Protein AF-A0A9P8QGS0-F1 (afdb_monomer_lite)

Organism: Wickerhamomyces pijperi (NCBI:txid599730)

pLDDT: mean 82.83, std 17.2, range [41.72, 98.25]

Radius of gyration: 20.87 Å; chains: 1; bounding box: 35×25×65 Å

Sequence (78 aa):
LQTTAFVKSSSSVQTVINTWEEYCDSSEIQGQNYKDSLLVVQVSELPRAADVEWGGFSYKEIVDMYADDSIKNQKRQI

Structure (mmCIF, N/CA/C/O backbone):
data_AF-A0A9P8QGS0-F1
#
_entry.id   AF-A0A9P8QGS0-F1
#
loop_
_atom_site.group_PDB
_atom_site.id
_atom_site.type_symbol
_atom_site.label_atom_id
_atom_site.label_alt_id
_atom_site.label_comp_id
_atom_site.label_asym_id
_atom_site.label_entity_id
_atom_site.label_seq_id
_atom_site.pdbx_PDB_ins_code
_atom_site.Cartn_x
_atom_site.Cartn_y
_atom_site.Cartn_z
_atom_site.occupancy
_atom_site.B_iso_or_equiv
_atom_site.auth_seq_id
_atom_site.auth_comp_id
_atom_site.auth_asym_id
_atom_site.auth_atom_id
_atom_site.pdbx_PDB_model_num
ATOM 1 N N . LEU A 1 1 ? 3.938 0.595 -12.278 1.00 82.25 1 LEU A N 1
ATOM 2 C CA . LEU A 1 1 ? 3.638 -0.121 -11.017 1.00 82.25 1 LEU A CA 1
ATOM 3 C C . LEU A 1 1 ? 2.232 0.265 -10.589 1.00 82.25 1 LEU A C 1
ATOM 5 O O . LEU A 1 1 ? 1.960 1.457 -10.592 1.00 82.25 1 LEU A O 1
ATOM 9 N N . GLN A 1 2 ?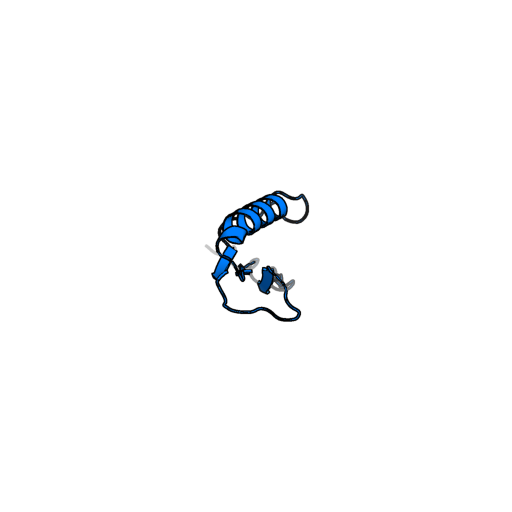 1.364 -0.693 -10.269 1.00 90.06 2 GLN A N 1
ATOM 10 C CA . GLN A 1 2 ? 0.057 -0.438 -9.647 1.00 90.06 2 GLN A CA 1
ATOM 11 C C . GLN A 1 2 ? 0.033 -1.134 -8.290 1.00 90.06 2 GLN A C 1
ATOM 13 O O . GLN A 1 2 ? 0.347 -2.325 -8.219 1.00 90.06 2 GLN A O 1
ATOM 18 N N . THR A 1 3 ? -0.373 -0.412 -7.250 1.00 95.19 3 THR A N 1
ATOM 19 C CA . THR A 1 3 ? -0.432 -0.916 -5.875 1.00 95.19 3 THR A CA 1
ATOM 20 C C . THR A 1 3 ? -1.863 -0.838 -5.361 1.00 95.19 3 THR A C 1
ATOM 22 O O . THR A 1 3 ? -2.600 0.103 -5.649 1.00 95.19 3 THR A O 1
ATOM 25 N N . THR A 1 4 ? -2.286 -1.837 -4.600 1.00 97.56 4 THR A N 1
ATOM 26 C CA . THR A 1 4 ? -3.573 -1.857 -3.908 1.00 97.56 4 THR A CA 1
ATOM 27 C C . THR A 1 4 ? -3.344 -2.150 -2.435 1.00 97.56 4 THR A C 1
ATOM 29 O O . THR A 1 4 ? -2.662 -3.113 -2.094 1.00 97.56 4 THR A O 1
ATOM 32 N N . ALA A 1 5 ? -3.920 -1.325 -1.568 1.00 97.88 5 ALA A N 1
ATOM 33 C CA . ALA A 1 5 ? -3.943 -1.544 -0.132 1.00 97.88 5 ALA A CA 1
ATOM 34 C C . ALA A 1 5 ? -5.367 -1.894 0.303 1.00 97.88 5 ALA A C 1
ATOM 36 O O . ALA A 1 5 ? -6.304 -1.123 0.087 1.00 97.88 5 ALA A O 1
ATOM 37 N N . PHE A 1 6 ? -5.526 -3.051 0.928 1.00 98.25 6 PHE A N 1
ATOM 38 C CA . PHE A 1 6 ? -6.770 -3.476 1.550 1.00 98.25 6 PHE A CA 1
ATOM 39 C C . PHE A 1 6 ? -6.726 -3.102 3.025 1.00 98.25 6 PHE A C 1
ATOM 41 O O . PHE A 1 6 ? -5.782 -3.467 3.721 1.00 98.25 6 PHE A O 1
ATOM 48 N N . VAL A 1 7 ? -7.730 -2.374 3.509 1.00 98.25 7 VAL A N 1
ATOM 49 C CA . VAL A 1 7 ? -7.798 -1.902 4.898 1.00 98.25 7 VAL A CA 1
ATOM 50 C C . VAL A 1 7 ? -9.051 -2.419 5.585 1.00 98.25 7 VAL A C 1
ATOM 52 O O . VAL A 1 7 ? -10.139 -2.391 5.011 1.00 98.25 7 VAL A O 1
ATOM 55 N N . LYS A 1 8 ? -8.922 -2.859 6.839 1.00 96.94 8 LYS A N 1
ATOM 56 C CA . LYS A 1 8 ? -10.077 -3.300 7.639 1.00 96.94 8 LYS A CA 1
ATOM 57 C C . LYS A 1 8 ? -10.888 -2.126 8.206 1.00 96.94 8 LYS A C 1
ATOM 59 O O . LYS A 1 8 ? -12.104 -2.213 8.363 1.00 96.94 8 LYS A O 1
ATOM 64 N N . SER A 1 9 ? -10.223 -1.004 8.488 1.00 96.00 9 SER A N 1
ATOM 65 C CA . SER A 1 9 ? -10.829 0.206 9.054 1.00 96.00 9 SER A CA 1
ATOM 66 C C . SER A 1 9 ? -10.500 1.439 8.219 1.00 96.00 9 SER A C 1
ATOM 68 O O . SER A 1 9 ? -9.361 1.624 7.786 1.00 96.00 9 SER A O 1
ATOM 70 N N . SER A 1 10 ? -11.477 2.333 8.060 1.00 95.31 10 SER A N 1
ATOM 71 C CA . SER A 1 10 ? -11.283 3.631 7.405 1.00 95.31 10 SER A CA 1
ATOM 72 C C . SER A 1 10 ? -10.301 4.535 8.158 1.00 95.31 10 SER A C 1
ATOM 74 O O . SER A 1 10 ? -9.660 5.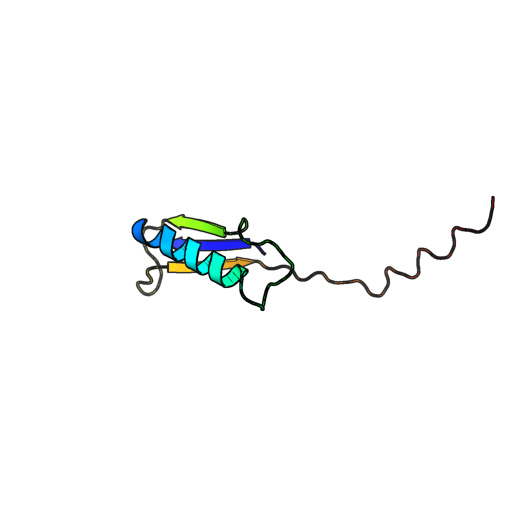388 7.548 1.00 95.31 10 SER A O 1
ATOM 76 N N . SER A 1 11 ? -10.107 4.312 9.463 1.00 96.38 11 SER A N 1
ATOM 77 C CA . SER A 1 11 ? -9.106 5.031 10.263 1.00 96.38 11 SER A CA 1
ATOM 78 C C . SER A 1 11 ? -7.670 4.800 9.783 1.00 96.38 11 SER A C 1
ATOM 80 O O . SER A 1 11 ? -6.810 5.638 10.030 1.00 96.38 11 SER A O 1
ATOM 82 N N . SER A 1 12 ? -7.408 3.688 9.092 1.00 96.12 12 SER A N 1
ATOM 83 C CA . SER A 1 12 ? -6.073 3.327 8.600 1.00 96.12 12 SER A CA 1
ATOM 84 C C . SER A 1 12 ? -5.741 3.955 7.244 1.00 96.12 12 SER A C 1
ATOM 86 O O . SER A 1 12 ? -4.591 3.893 6.814 1.00 96.12 12 SER A O 1
ATOM 88 N N . VAL A 1 13 ? -6.717 4.571 6.563 1.00 96.25 13 VAL A N 1
ATOM 89 C CA . VAL A 1 13 ? -6.551 5.098 5.195 1.00 96.25 13 VAL A CA 1
ATOM 90 C C . VAL A 1 13 ? -5.440 6.142 5.128 1.00 96.25 13 VAL A C 1
ATOM 92 O O 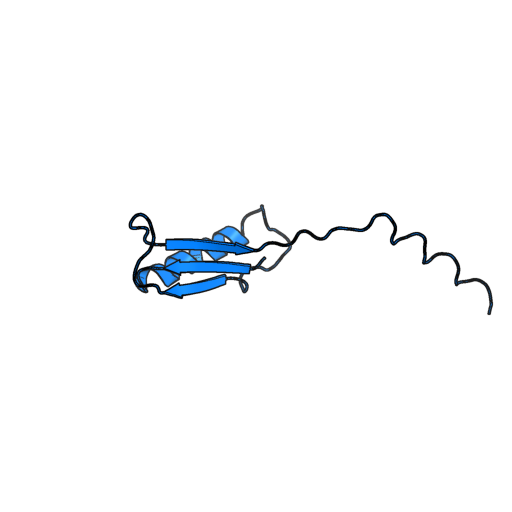. VAL A 1 13 ? -4.557 6.031 4.282 1.00 96.25 13 VAL A O 1
ATOM 95 N N . GLN A 1 14 ? -5.433 7.121 6.038 1.00 97.12 14 GLN A N 1
ATOM 96 C CA . GLN A 1 14 ? -4.411 8.171 6.019 1.00 97.12 14 GLN A CA 1
ATOM 97 C C . GLN A 1 14 ? -3.013 7.611 6.300 1.00 97.12 14 GLN A C 1
ATOM 99 O O . GLN A 1 14 ? -2.046 8.021 5.666 1.00 97.12 14 GLN A O 1
ATOM 104 N N . THR A 1 15 ? -2.905 6.648 7.218 1.00 96.94 15 THR A N 1
ATOM 105 C CA . THR A 1 15 ? -1.636 5.973 7.513 1.00 96.94 15 THR A CA 1
ATOM 106 C C . THR A 1 15 ? -1.099 5.259 6.276 1.00 96.94 15 THR A C 1
ATOM 108 O O . THR A 1 15 ? 0.064 5.435 5.941 1.00 96.94 15 THR A O 1
ATOM 111 N N . VAL A 1 16 ? -1.951 4.520 5.561 1.00 97.25 16 VAL A N 1
ATOM 112 C CA . VAL A 1 16 ? -1.587 3.814 4.322 1.00 97.25 16 VAL A CA 1
ATOM 113 C C . VAL A 1 16 ? -1.111 4.775 3.234 1.00 97.25 16 VAL A C 1
ATOM 115 O O . VAL A 1 16 ? -0.096 4.501 2.599 1.00 97.25 16 VAL A O 1
ATOM 118 N N . ILE A 1 17 ? -1.808 5.898 3.037 1.00 95.56 17 ILE A N 1
ATOM 119 C CA . ILE A 1 17 ? -1.416 6.920 2.055 1.00 95.56 17 ILE A CA 1
ATOM 120 C C . ILE A 1 17 ? -0.029 7.469 2.393 1.00 95.56 17 ILE A C 1
ATOM 122 O O . ILE A 1 17 ? 0.860 7.420 1.549 1.00 95.56 17 ILE A O 1
ATOM 126 N N . ASN A 1 18 ? 0.183 7.901 3.638 1.00 95.69 18 ASN A N 1
ATOM 127 C CA . ASN A 1 18 ? 1.466 8.458 4.064 1.00 95.69 18 ASN A CA 1
ATOM 128 C C . ASN A 1 18 ? 2.601 7.434 3.910 1.00 95.69 18 ASN A C 1
ATOM 130 O O . ASN A 1 18 ? 3.659 7.759 3.385 1.00 95.69 18 ASN A O 1
ATOM 134 N N . THR A 1 19 ? 2.371 6.176 4.304 1.00 95.06 19 THR A N 1
ATOM 135 C CA . THR A 1 19 ? 3.360 5.100 4.139 1.00 95.06 19 THR A CA 1
ATOM 136 C C . THR A 1 19 ? 3.705 4.856 2.668 1.00 95.06 19 THR A C 1
ATOM 138 O O . THR A 1 19 ? 4.867 4.620 2.344 1.00 95.06 19 THR A O 1
ATOM 141 N N . TRP A 1 20 ? 2.726 4.922 1.761 1.00 93.62 20 TRP A N 1
ATOM 142 C CA . TRP A 1 20 ? 2.980 4.786 0.326 1.00 93.62 20 TRP A CA 1
ATOM 143 C C . TRP A 1 20 ? 3.753 5.974 -0.249 1.00 93.62 20 TRP A C 1
ATOM 145 O O . TRP A 1 20 ? 4.668 5.777 -1.048 1.00 93.62 20 TRP A O 1
ATOM 155 N N . GLU A 1 21 ? 3.413 7.196 0.158 1.00 92.12 21 GLU A N 1
ATOM 156 C CA . GLU A 1 21 ? 4.125 8.406 -0.261 1.00 92.12 21 GLU A CA 1
ATOM 157 C C . GLU A 1 21 ? 5.586 8.376 0.195 1.00 92.12 21 GLU A C 1
ATOM 159 O O . GLU A 1 21 ? 6.480 8.585 -0.625 1.00 92.12 21 GLU A O 1
ATOM 164 N N . GLU A 1 22 ? 5.836 8.020 1.458 1.00 92.06 22 GLU A N 1
ATOM 165 C CA . GLU A 1 22 ? 7.185 7.842 2.007 1.00 92.06 22 GLU A CA 1
ATOM 166 C C . GLU A 1 22 ? 7.967 6.755 1.255 1.00 92.06 22 GLU A C 1
ATOM 168 O O . GLU A 1 22 ? 9.147 6.933 0.948 1.00 92.06 22 GLU A O 1
ATOM 173 N N . TYR A 1 23 ? 7.311 5.643 0.905 1.00 89.94 23 TYR A N 1
ATOM 174 C CA . TYR A 1 23 ? 7.916 4.589 0.090 1.00 89.94 23 TYR A CA 1
ATOM 175 C C . TYR A 1 23 ? 8.271 5.083 -1.322 1.00 89.94 23 TYR A C 1
ATOM 177 O O . TYR A 1 23 ? 9.377 4.822 -1.797 1.00 89.94 23 TYR A O 1
ATOM 185 N N . CYS A 1 24 ? 7.383 5.837 -1.978 1.00 88.44 24 CYS A N 1
ATOM 186 C CA . CYS A 1 24 ? 7.637 6.426 -3.298 1.00 88.44 24 CYS A CA 1
ATOM 187 C C . CYS A 1 24 ? 8.781 7.445 -3.288 1.00 88.44 24 CYS A C 1
ATOM 189 O O . CYS A 1 24 ? 9.516 7.545 -4.269 1.00 88.44 24 CYS A O 1
ATOM 191 N N . ASP A 1 25 ? 8.928 8.193 -2.196 1.00 86.75 25 ASP A N 1
ATOM 192 C CA . ASP A 1 25 ? 9.987 9.191 -2.029 1.00 86.75 25 ASP A CA 1
ATOM 193 C C . ASP A 1 25 ? 11.344 8.559 -1.651 1.00 86.75 25 ASP A C 1
ATOM 195 O O . ASP A 1 25 ? 12.379 9.233 -1.673 1.00 86.75 25 ASP A O 1
ATOM 199 N N . SER A 1 26 ? 11.371 7.255 -1.351 1.00 83.31 26 SER A N 1
ATOM 200 C CA . SER A 1 26 ? 12.600 6.520 -1.052 1.00 83.31 26 SER A CA 1
ATOM 201 C C . SER A 1 26 ? 13.489 6.310 -2.290 1.00 83.31 26 SER A C 1
ATOM 203 O O . SER A 1 26 ? 13.041 6.248 -3.437 1.00 83.31 26 SER A O 1
ATOM 205 N N . SER A 1 27 ? 14.800 6.176 -2.059 1.00 61.41 27 SER A N 1
ATOM 206 C CA . SER A 1 27 ? 15.832 6.072 -3.104 1.00 61.41 27 SER A CA 1
ATOM 207 C C . SER A 1 27 ? 15.689 4.870 -4.049 1.00 61.41 27 SER A C 1
ATOM 209 O O . SER A 1 27 ? 16.344 4.840 -5.087 1.00 61.41 27 SER A O 1
ATOM 211 N N . GLU A 1 28 ? 14.852 3.886 -3.717 1.00 65.12 28 GLU A N 1
ATOM 212 C CA . GLU A 1 28 ? 14.669 2.658 -4.503 1.00 65.12 28 GLU A CA 1
ATOM 213 C C . GLU A 1 28 ? 13.824 2.859 -5.769 1.00 65.12 28 GLU A C 1
ATOM 215 O O . GLU A 1 28 ? 13.847 2.016 -6.666 1.00 65.12 28 GLU A O 1
ATOM 220 N N . ILE A 1 29 ? 13.093 3.973 -5.862 1.00 66.88 29 ILE A N 1
ATOM 221 C CA . ILE A 1 29 ? 12.088 4.196 -6.912 1.00 66.88 29 ILE A CA 1
ATOM 222 C C . ILE A 1 29 ? 12.226 5.564 -7.597 1.00 66.88 29 ILE A C 1
ATOM 224 O O . ILE A 1 29 ? 11.359 5.994 -8.364 1.00 66.88 29 ILE A O 1
ATOM 228 N N . GLN A 1 30 ? 13.352 6.241 -7.356 1.00 58.28 30 GLN A N 1
ATOM 229 C CA . GLN A 1 30 ? 13.650 7.552 -7.920 1.00 58.28 30 GLN A CA 1
ATOM 230 C C . GLN A 1 30 ? 13.600 7.531 -9.454 1.00 58.28 30 GLN A C 1
ATOM 232 O O . GLN A 1 30 ? 14.292 6.759 -10.113 1.00 58.28 30 GLN A O 1
ATOM 237 N N . GLY A 1 31 ? 12.777 8.418 -10.021 1.00 60.97 31 GLY A N 1
ATOM 238 C CA . GLY A 1 31 ? 12.639 8.616 -11.466 1.00 60.97 31 GLY A CA 1
ATOM 239 C C . GLY A 1 31 ? 11.278 8.229 -12.047 1.00 60.97 31 GLY A C 1
ATOM 240 O O . GLY A 1 31 ? 11.000 8.595 -13.186 1.00 60.97 31 GLY A O 1
ATOM 241 N N . GLN A 1 32 ? 10.405 7.559 -11.285 1.00 64.94 32 GLN A N 1
ATOM 242 C CA . GLN A 1 32 ? 9.024 7.289 -11.700 1.00 64.94 32 GLN A CA 1
ATOM 243 C C . GLN A 1 32 ? 8.025 7.811 -10.663 1.00 64.94 32 GLN A C 1
ATOM 245 O O . GLN A 1 32 ? 8.126 7.509 -9.479 1.00 64.94 32 GLN A O 1
ATOM 250 N N . ASN A 1 33 ? 7.052 8.614 -11.106 1.00 73.75 33 ASN A N 1
ATOM 251 C CA . ASN A 1 33 ? 6.004 9.122 -10.224 1.00 73.75 33 ASN A CA 1
ATOM 252 C C . ASN A 1 33 ? 4.913 8.056 -10.048 1.00 73.75 33 ASN A C 1
ATOM 254 O O . ASN A 1 33 ? 4.036 7.910 -10.898 1.00 73.75 33 ASN A O 1
ATOM 258 N N . TYR A 1 34 ? 4.988 7.297 -8.955 1.00 83.38 34 TYR A N 1
ATOM 259 C CA . TYR A 1 34 ? 4.003 6.270 -8.601 1.00 83.38 34 TYR A CA 1
ATOM 260 C C . TYR A 1 34 ? 3.035 6.703 -7.494 1.00 83.38 34 TYR A C 1
ATOM 262 O O . TYR A 1 34 ? 2.250 5.885 -7.016 1.00 83.38 34 TYR A O 1
ATOM 270 N N . LYS A 1 35 ? 3.045 7.980 -7.088 1.00 83.44 35 LYS A N 1
ATOM 271 C CA . LYS A 1 35 ? 2.147 8.466 -6.027 1.00 83.44 35 LYS A CA 1
ATOM 272 C C . LYS A 1 35 ? 0.676 8.241 -6.386 1.00 83.44 35 LYS A C 1
ATOM 274 O O . LYS A 1 35 ? -0.098 7.795 -5.547 1.00 83.44 35 LYS A O 1
ATOM 279 N N . ASP A 1 36 ? 0.344 8.388 -7.667 1.00 86.94 36 ASP A N 1
ATOM 280 C CA . ASP A 1 36 ? -1.018 8.220 -8.182 1.00 86.94 36 ASP A CA 1
ATOM 281 C C . ASP A 1 36 ? -1.404 6.757 -8.484 1.00 86.94 36 ASP A C 1
ATOM 283 O O . ASP A 1 36 ? -2.503 6.495 -8.972 1.00 86.94 36 ASP A O 1
ATOM 287 N N . SER A 1 37 ? -0.527 5.777 -8.230 1.00 91.31 37 SER A N 1
ATOM 288 C CA . SER A 1 37 ? -0.791 4.370 -8.571 1.00 91.31 37 SER A CA 1
ATOM 289 C C . SER A 1 37 ? -1.358 3.523 -7.427 1.00 91.31 37 SER A C 1
ATOM 291 O O . SER A 1 37 ? -1.543 2.310 -7.593 1.00 91.31 37 SER A O 1
ATOM 293 N N . LEU A 1 38 ? -1.671 4.150 -6.288 1.00 94.69 38 LEU A N 1
ATOM 294 C CA . LEU A 1 38 ? -2.277 3.505 -5.128 1.00 94.69 38 LEU A CA 1
ATOM 295 C C . LEU A 1 38 ? -3.809 3.495 -5.215 1.00 94.69 38 LEU A C 1
ATOM 297 O O . LEU A 1 38 ? -4.454 4.537 -5.277 1.00 94.69 38 LEU A O 1
ATOM 301 N N . LEU A 1 39 ? -4.394 2.304 -5.113 1.00 96.25 39 LEU A N 1
ATOM 302 C CA . LEU A 1 39 ? -5.815 2.104 -4.839 1.00 96.25 39 LEU A CA 1
ATOM 303 C C . LEU A 1 39 ? -5.994 1.648 -3.386 1.00 96.25 39 LEU A C 1
ATOM 305 O O . LEU A 1 39 ? -5.407 0.647 -2.983 1.00 96.25 39 LEU A O 1
ATOM 309 N N . VAL A 1 40 ? -6.831 2.332 -2.607 1.00 97.44 40 VAL A N 1
ATOM 310 C CA . VAL A 1 40 ? -7.177 1.906 -1.240 1.00 97.44 40 VAL A CA 1
ATOM 311 C C . VAL A 1 40 ? -8.591 1.337 -1.230 1.00 97.44 40 VAL A C 1
ATOM 313 O O . VAL A 1 40 ? -9.535 2.001 -1.657 1.00 97.44 40 VAL A O 1
ATOM 316 N N . VAL A 1 41 ? -8.745 0.107 -0.742 1.00 97.38 41 VAL A N 1
ATOM 317 C CA . VAL A 1 41 ? -10.025 -0.611 -0.684 1.00 97.38 41 VAL A CA 1
ATOM 318 C C . VAL A 1 41 ? -10.324 -0.993 0.757 1.00 97.38 41 VAL A C 1
ATOM 320 O O . VAL A 1 41 ? -9.530 -1.672 1.402 1.00 97.38 41 VAL A O 1
ATOM 323 N N . GLN A 1 42 ? -11.490 -0.598 1.264 1.00 97.44 42 GLN A N 1
ATOM 324 C CA . GLN A 1 42 ? -11.949 -1.060 2.569 1.00 97.44 42 GLN A CA 1
ATOM 325 C C . GLN A 1 42 ? -12.622 -2.432 2.447 1.00 97.44 42 GLN A C 1
ATOM 327 O O . GLN A 1 42 ? -13.499 -2.629 1.605 1.00 97.44 42 GLN A O 1
ATOM 332 N N . VAL A 1 43 ? -12.235 -3.367 3.311 1.00 96.62 43 VAL A N 1
ATOM 333 C CA . VAL A 1 43 ? -12.774 -4.732 3.383 1.00 96.62 43 VAL A CA 1
ATOM 334 C C . VAL A 1 43 ? -13.259 -5.039 4.798 1.00 96.62 43 VAL A C 1
ATOM 336 O O . VAL A 1 43 ? -12.850 -4.393 5.759 1.00 96.62 43 VAL A O 1
ATOM 339 N N . SER A 1 44 ? -14.144 -6.026 4.947 1.00 96.50 44 SER A N 1
ATOM 340 C CA . SER A 1 44 ? -14.670 -6.410 6.264 1.00 96.50 44 SER A CA 1
ATOM 341 C C . SER A 1 44 ? -13.670 -7.212 7.098 1.00 96.50 44 SER A C 1
ATOM 343 O O . SER A 1 44 ? -13.662 -7.106 8.320 1.00 96.50 44 SER A O 1
ATOM 345 N N . GLU A 1 45 ? -12.840 -8.030 6.450 1.00 96.00 45 GLU A N 1
ATOM 346 C CA . GLU A 1 45 ? -11.889 -8.931 7.099 1.00 96.00 45 GLU A CA 1
ATOM 347 C C . GLU A 1 45 ? -10.647 -9.122 6.226 1.00 96.00 45 GLU A C 1
ATOM 349 O O . GLU A 1 45 ? -10.723 -9.056 4.998 1.00 96.00 45 GLU A O 1
ATOM 354 N N . LEU A 1 46 ? -9.521 -9.404 6.881 1.00 97.31 46 LEU A N 1
ATOM 355 C CA . LEU A 1 46 ? -8.255 -9.764 6.252 1.00 97.31 46 LEU A CA 1
ATOM 356 C C . LEU A 1 46 ? -7.707 -11.055 6.881 1.00 97.31 46 LEU A C 1
ATOM 358 O O . LEU A 1 46 ? -7.958 -11.329 8.062 1.00 97.31 46 LEU A O 1
ATOM 362 N N . PRO A 1 47 ? -6.939 -11.860 6.127 1.00 96.44 47 PRO A N 1
ATOM 363 C CA . PRO A 1 47 ? -6.262 -13.033 6.658 1.00 96.44 47 PRO A CA 1
ATOM 364 C C . PRO A 1 47 ? -5.424 -12.709 7.899 1.00 96.44 47 PRO A C 1
ATOM 366 O O . PRO A 1 47 ? -4.803 -11.654 8.008 1.00 96.44 47 PRO A O 1
ATOM 369 N N . ARG A 1 48 ? -5.365 -13.665 8.835 1.00 95.75 48 ARG A N 1
ATOM 370 C CA . ARG A 1 48 ? -4.504 -13.593 10.032 1.00 95.75 48 ARG A CA 1
ATOM 371 C C . ARG A 1 48 ? -4.750 -12.359 10.920 1.00 95.75 48 ARG A C 1
ATOM 373 O O . ARG A 1 48 ? -3.843 -11.964 11.645 1.00 95.75 48 ARG A O 1
ATOM 380 N N . ALA A 1 49 ? -5.961 -11.794 10.885 1.00 93.12 49 ALA A N 1
ATOM 381 C CA . ALA A 1 49 ? -6.339 -10.601 11.646 1.00 93.12 49 ALA A CA 1
ATOM 382 C C . ALA A 1 49 ? -5.436 -9.382 11.370 1.00 93.12 49 ALA A C 1
ATOM 384 O O . ALA A 1 49 ? -5.170 -8.592 12.272 1.00 93.12 49 ALA A O 1
ATOM 385 N N . ALA A 1 50 ? -4.950 -9.241 10.133 1.00 96.00 50 ALA A N 1
ATOM 386 C CA . ALA A 1 50 ? -4.219 -8.051 9.716 1.00 96.00 50 ALA A CA 1
ATOM 387 C C . ALA A 1 50 ? -5.138 -6.817 9.648 1.00 96.00 50 ALA A C 1
ATOM 389 O O . ALA A 1 50 ? -6.325 -6.925 9.333 1.00 96.00 50 ALA A O 1
ATOM 390 N N . ASP A 1 51 ? -4.569 -5.637 9.893 1.00 96.25 51 ASP A N 1
ATOM 391 C CA . ASP A 1 51 ? -5.270 -4.356 9.727 1.00 96.25 51 ASP A CA 1
ATOM 392 C C . ASP A 1 51 ? -5.155 -3.806 8.298 1.00 96.25 51 ASP A C 1
ATOM 394 O O . ASP A 1 51 ? -6.049 -3.093 7.825 1.00 96.25 51 ASP A O 1
ATOM 398 N N . VAL A 1 52 ? -4.052 -4.148 7.621 1.00 97.56 52 VAL A N 1
ATOM 399 C CA . VAL A 1 52 ? -3.715 -3.737 6.255 1.00 97.56 52 VAL A CA 1
ATOM 400 C C . VAL A 1 52 ? -3.042 -4.894 5.515 1.00 97.56 52 VAL A C 1
ATOM 402 O O . VAL A 1 52 ? -2.148 -5.543 6.060 1.00 97.56 52 VAL A O 1
ATOM 405 N N . GLU A 1 53 ? -3.425 -5.117 4.261 1.00 97.81 53 GLU A N 1
ATOM 406 C CA . GLU A 1 53 ? -2.747 -6.022 3.328 1.00 97.81 53 GLU A CA 1
ATOM 407 C C . GLU A 1 53 ? -2.403 -5.285 2.029 1.00 97.81 53 GLU A C 1
ATOM 409 O O . GLU A 1 53 ? -3.204 -4.500 1.523 1.00 97.81 53 GLU A O 1
ATOM 414 N N . TRP A 1 54 ? -1.212 -5.536 1.485 1.00 96.62 54 TRP A N 1
ATOM 415 C CA . TRP A 1 54 ? -0.718 -4.891 0.269 1.00 96.62 54 TRP A CA 1
ATOM 416 C C . TRP A 1 54 ? -0.641 -5.897 -0.877 1.00 96.62 54 TRP A C 1
ATOM 418 O O . TRP A 1 54 ? -0.147 -7.010 -0.708 1.00 96.62 54 TRP A O 1
ATOM 428 N N . GLY A 1 55 ? -1.074 -5.479 -2.060 1.00 95.19 55 GLY A N 1
ATOM 429 C CA . GLY A 1 55 ? -0.949 -6.231 -3.303 1.00 95.19 55 GLY A CA 1
ATOM 430 C C . GLY A 1 55 ? -0.665 -5.305 -4.479 1.00 95.19 55 GLY A C 1
ATOM 431 O O . GLY A 1 55 ? -0.669 -4.083 -4.345 1.00 95.19 55 GLY A O 1
ATOM 432 N N . GLY A 1 56 ? -0.409 -5.872 -5.653 1.00 92.69 56 GLY A N 1
ATOM 433 C CA . GLY A 1 56 ? -0.155 -5.074 -6.845 1.00 92.69 56 GLY A CA 1
ATOM 434 C C . GLY A 1 56 ? 0.520 -5.851 -7.961 1.00 92.69 56 GLY A C 1
ATOM 435 O O . GLY A 1 56 ? 0.743 -7.058 -7.862 1.00 92.69 56 GLY A O 1
ATOM 436 N N . PHE A 1 57 ? 0.859 -5.133 -9.026 1.00 90.88 57 PHE A N 1
ATOM 437 C CA . PHE A 1 57 ? 1.615 -5.664 -10.152 1.00 90.88 57 PHE A CA 1
ATOM 438 C C . PHE A 1 57 ? 2.657 -4.659 -10.637 1.00 90.88 57 PHE A C 1
ATOM 440 O O . PHE A 1 57 ? 2.434 -3.443 -10.699 1.00 90.88 57 PHE A O 1
ATOM 447 N N . SER A 1 58 ? 3.809 -5.189 -11.025 1.00 87.38 58 SER A N 1
ATOM 448 C CA . SER A 1 58 ? 4.893 -4.447 -11.650 1.00 87.38 58 SER A CA 1
ATOM 449 C C . SER A 1 58 ? 5.207 -5.053 -13.012 1.00 87.38 58 SER A C 1
ATOM 451 O O . SER A 1 58 ? 5.008 -6.244 -13.249 1.00 87.38 58 SER A O 1
ATOM 453 N N . TYR A 1 59 ? 5.684 -4.209 -13.919 1.00 84.50 59 TYR A N 1
ATOM 454 C CA . TYR A 1 59 ? 6.143 -4.626 -15.234 1.00 84.50 59 TYR A CA 1
ATOM 455 C C .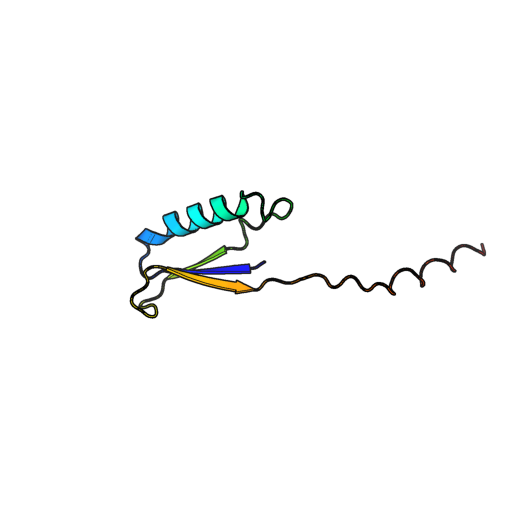 TYR A 1 59 ? 7.615 -4.278 -15.347 1.00 84.50 59 TYR A C 1
ATOM 457 O O . TYR A 1 59 ? 8.038 -3.203 -14.917 1.00 84.50 59 TYR A O 1
ATOM 465 N N . LYS A 1 60 ? 8.384 -5.186 -15.938 1.00 82.56 60 LYS A N 1
ATOM 466 C CA . LYS A 1 60 ? 9.751 -4.920 -16.358 1.00 82.56 60 LYS A CA 1
ATOM 467 C C . LYS A 1 60 ? 9.737 -4.777 -17.869 1.00 82.56 60 LYS A C 1
ATOM 469 O O . LYS A 1 60 ? 9.301 -5.693 -18.561 1.00 82.56 60 LYS A O 1
ATOM 474 N N . GLU A 1 61 ? 10.203 -3.638 -18.362 1.00 79.56 61 GLU A N 1
ATOM 475 C CA . GLU A 1 61 ? 10.423 -3.470 -19.791 1.00 79.56 61 GLU A CA 1
ATOM 476 C C . GLU A 1 61 ? 11.497 -4.465 -20.248 1.00 79.56 61 GLU A C 1
ATOM 478 O O . GLU A 1 61 ? 12.589 -4.538 -19.675 1.00 79.56 61 GLU A O 1
ATOM 483 N N . ILE A 1 62 ? 11.161 -5.274 -21.250 1.00 82.31 62 ILE A N 1
ATOM 484 C CA . ILE A 1 62 ? 12.121 -6.136 -21.929 1.00 82.31 62 ILE A CA 1
ATOM 485 C C . ILE A 1 62 ? 12.627 -5.330 -23.119 1.00 82.31 62 ILE A C 1
ATOM 487 O O . ILE A 1 62 ? 11.916 -5.174 -24.108 1.00 82.31 62 ILE A O 1
ATOM 491 N N . VAL A 1 63 ? 13.841 -4.797 -23.006 1.00 76.94 63 VAL A N 1
ATOM 492 C CA . VAL A 1 63 ? 14.509 -4.145 -24.134 1.00 76.94 63 VAL A CA 1
ATOM 493 C C . VAL A 1 63 ? 14.988 -5.245 -25.076 1.00 76.94 63 VAL A C 1
ATOM 495 O O . VAL A 1 63 ? 15.884 -6.018 -24.729 1.00 76.94 63 VAL A O 1
ATOM 498 N N . ASP A 1 64 ? 14.356 -5.350 -26.243 1.00 72.19 64 ASP A N 1
ATOM 499 C CA . ASP A 1 64 ? 14.784 -6.273 -27.288 1.00 72.19 64 ASP A CA 1
ATOM 500 C C . ASP A 1 64 ? 16.121 -5.792 -27.869 1.00 72.19 64 ASP A C 1
ATOM 502 O O . ASP A 1 64 ? 16.204 -4.736 -28.500 1.00 72.19 64 ASP A O 1
ATOM 506 N N . MET A 1 65 ? 17.186 -6.563 -27.636 1.00 62.28 65 MET A N 1
ATOM 507 C CA . MET A 1 65 ? 18.533 -6.248 -28.125 1.00 62.28 65 MET A CA 1
ATOM 508 C C . MET A 1 65 ? 18.637 -6.289 -29.658 1.00 62.28 65 MET A C 1
ATOM 510 O O . MET A 1 65 ? 19.645 -5.845 -30.201 1.00 62.28 65 MET A O 1
ATOM 514 N N . TYR A 1 66 ? 17.623 -6.804 -30.359 1.00 65.19 66 TYR A N 1
ATOM 515 C CA . TYR A 1 66 ? 17.613 -6.931 -31.818 1.00 65.19 66 TYR A CA 1
ATOM 516 C C . TYR A 1 66 ? 16.842 -5.817 -32.544 1.00 65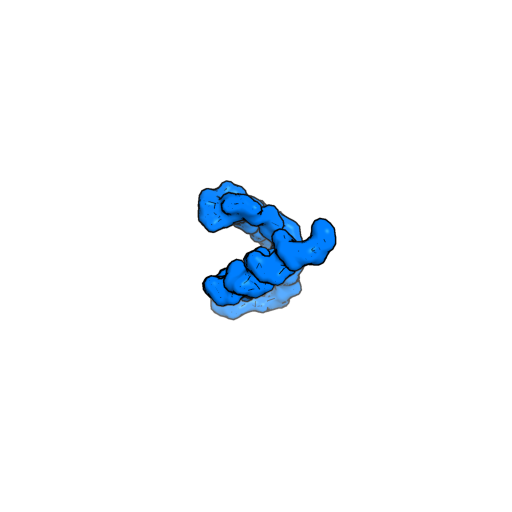.19 66 TYR A C 1
ATOM 518 O O . TYR A 1 66 ? 16.778 -5.823 -33.772 1.00 65.19 66 TYR A O 1
ATOM 526 N N . ALA A 1 67 ? 16.287 -4.834 -31.828 1.00 58.91 67 ALA A N 1
ATOM 527 C CA . ALA A 1 67 ? 15.492 -3.767 -32.443 1.00 58.91 67 ALA A CA 1
ATOM 528 C C . ALA A 1 67 ? 16.319 -2.661 -33.150 1.00 58.91 67 ALA A C 1
ATOM 530 O O . ALA A 1 67 ? 15.746 -1.863 -33.893 1.00 58.91 67 ALA A O 1
ATOM 531 N N . ASP A 1 68 ? 17.648 -2.600 -32.964 1.00 57.69 68 ASP A N 1
A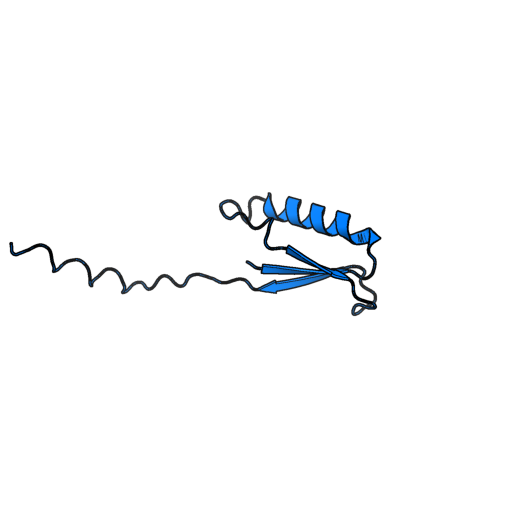TOM 532 C CA . ASP A 1 68 ? 18.498 -1.503 -33.484 1.00 57.69 68 ASP A CA 1
ATOM 533 C C . ASP A 1 68 ? 19.088 -1.750 -34.895 1.00 57.69 68 ASP A C 1
ATOM 535 O O . ASP A 1 68 ? 19.581 -0.828 -35.547 1.00 57.69 68 ASP A O 1
ATOM 539 N N . ASP A 1 69 ? 18.991 -2.966 -35.443 1.00 56.31 69 ASP A N 1
ATOM 540 C CA . ASP A 1 69 ? 19.608 -3.272 -36.748 1.00 56.31 69 ASP A CA 1
ATOM 541 C C . ASP A 1 69 ? 18.701 -2.998 -37.964 1.00 56.31 69 ASP A C 1
ATOM 543 O O . ASP A 1 69 ? 19.164 -3.012 -39.108 1.00 56.31 69 ASP A O 1
ATOM 547 N N . SER A 1 70 ? 17.423 -2.655 -37.761 1.00 56.84 70 SER A N 1
ATOM 548 C CA . SER A 1 70 ? 16.493 -2.360 -38.866 1.00 56.84 70 SER A CA 1
ATOM 549 C C . SER A 1 70 ? 16.428 -0.887 -39.307 1.00 56.84 70 SER A C 1
ATOM 551 O O . SER A 1 70 ? 15.815 -0.601 -40.334 1.00 56.84 70 SER A O 1
ATOM 553 N N . ILE A 1 71 ? 17.081 0.059 -38.611 1.00 55.81 71 ILE A N 1
ATOM 554 C CA . ILE A 1 71 ? 16.978 1.513 -38.903 1.00 55.81 71 ILE A CA 1
ATOM 555 C C . ILE A 1 71 ? 18.302 2.120 -39.415 1.00 55.81 71 ILE A C 1
ATOM 557 O O . ILE A 1 71 ? 18.618 3.280 -39.160 1.00 55.81 71 ILE A O 1
ATOM 561 N N . LYS A 1 72 ? 19.110 1.370 -40.179 1.00 48.66 72 LYS A N 1
ATOM 562 C CA . LYS A 1 72 ? 20.328 1.921 -40.825 1.00 48.66 72 LYS A CA 1
ATOM 563 C C . LYS A 1 72 ? 20.335 1.924 -42.353 1.00 48.66 72 LYS A C 1
ATOM 565 O O . LYS A 1 72 ? 21.284 2.441 -42.933 1.00 48.66 72 LYS A O 1
ATOM 570 N N . ASN A 1 73 ? 19.273 1.463 -43.024 1.00 46.97 73 ASN A N 1
ATOM 571 C CA . ASN A 1 73 ? 19.296 1.288 -44.486 1.00 46.97 73 ASN A CA 1
ATOM 572 C C . ASN A 1 73 ? 18.291 2.111 -45.315 1.00 46.97 73 ASN A C 1
ATOM 574 O O . ASN A 1 73 ? 18.068 1.791 -46.477 1.00 46.97 73 ASN A O 1
ATOM 578 N N . GLN A 1 74 ? 17.732 3.206 -44.783 1.00 48.25 74 GLN A N 1
ATOM 579 C CA . GLN A 1 74 ? 16.797 4.065 -45.540 1.00 48.25 74 GLN A CA 1
ATOM 580 C C . GLN A 1 74 ? 17.252 5.514 -45.797 1.00 48.25 74 GLN A C 1
ATOM 582 O O . GLN A 1 74 ? 16.470 6.315 -46.296 1.00 48.25 74 GLN A O 1
ATOM 587 N N . LYS A 1 75 ? 18.519 5.876 -45.544 1.00 46.09 75 LYS A N 1
ATOM 588 C CA . LYS A 1 75 ? 19.063 7.210 -45.902 1.00 46.09 75 LYS A CA 1
ATOM 589 C C . LYS A 1 75 ? 20.120 7.176 -47.010 1.00 46.09 75 LYS A C 1
ATOM 591 O O . LYS A 1 75 ? 21.157 7.827 -46.914 1.00 46.09 75 LYS A O 1
ATOM 596 N N . ARG A 1 76 ? 19.862 6.427 -48.082 1.00 50.38 76 ARG A N 1
ATOM 597 C CA . ARG A 1 76 ? 20.518 6.629 -49.382 1.00 50.38 76 ARG A CA 1
ATOM 598 C C . ARG A 1 76 ? 19.445 6.543 -50.463 1.00 50.38 76 ARG A C 1
ATOM 600 O O . ARG A 1 76 ? 18.771 5.527 -50.527 1.00 50.38 76 ARG A O 1
ATOM 607 N N . GLN A 1 77 ? 19.372 7.582 -51.296 1.00 45.78 77 GLN A N 1
ATOM 608 C CA . GLN A 1 77 ? 18.388 7.869 -52.354 1.00 45.78 77 GLN A CA 1
ATOM 609 C C . GLN A 1 77 ? 17.212 8.741 -51.902 1.00 45.78 77 GLN A C 1
ATOM 611 O O . GLN A 1 77 ? 16.163 8.212 -51.554 1.00 45.78 77 GLN A O 1
ATOM 616 N N . ILE A 1 78 ? 17.407 10.067 -51.904 1.00 41.72 78 ILE A N 1
ATOM 617 C CA . ILE A 1 78 ? 16.864 10.989 -52.926 1.00 41.72 78 ILE A CA 1
ATOM 618 C C . ILE A 1 78 ? 17.818 12.182 -53.044 1.00 41.72 78 ILE A C 1
ATOM 620 O O . ILE A 1 78 ? 18.313 12.617 -51.978 1.00 41.72 78 ILE A O 1
#

Foldseek 3Di:
DAKEKEFQDPVCVVVVLVVVVVVCPDPVNPPDPCSVRYDYHYDNQDPPRDRMDMDDDDDDDDDDPPPPPPPPPDPDDD

Secondary structure (DSSP, 8-state):
-EEEEEESSGGGHHHHHHHHHHHHHSTTSTTS--GGGEEEEE-S--GGG-SEEEEEE-------TTTTTTSSSSSS--